Protein AF-A0A1B8QM85-F1 (afdb_monomer_lite)

Radius of gyration: 18.94 Å; chains: 1; bounding box: 43×22×53 Å

Sequence (90 aa):
MLGFLRLVRGFCGLVFALQVLGAFGTLLTLSQVENISPNDEASVFAFIFIKIIFAVIFGFPYFYLRKVINNIHQKQTGDNELLIKSKWAL

Foldseek 3Di:
DLVVLVVLLVVLVVQLVVLVVVLVVLVVVVVPPPDDDPVVVVVSVVVNVVSVVSNCVSVVSNVVSLVVSVVVVCVPPVDPPVLVVPPPVD

pLDDT: mean 70.53, std 10.63, range [42.88, 85.25]

Structure (mmCIF, N/CA/C/O backbone):
data_AF-A0A1B8QM85-F1
#
_entry.id   AF-A0A1B8QM85-F1
#
loop_
_atom_site.group_PDB
_atom_site.id
_atom_site.type_symbol
_atom_site.label_atom_id
_atom_site.label_alt_id
_atom_site.label_comp_id
_atom_site.label_asym_id
_atom_site.label_entity_id
_atom_site.label_seq_id
_atom_site.pdbx_PDB_ins_code
_atom_site.Cartn_x
_atom_site.Cartn_y
_atom_site.Cartn_z
_atom_site.occupancy
_atom_site.B_iso_or_equiv
_atom_site.auth_seq_id
_atom_site.auth_comp_id
_atom_site.auth_asym_id
_atom_site.auth_atom_id
_atom_site.pdbx_PDB_model_num
ATOM 1 N N . MET A 1 1 ? -22.357 1.193 12.738 1.00 60.03 1 MET A N 1
ATOM 2 C CA . MET A 1 1 ? -21.598 2.170 11.917 1.00 60.03 1 MET A CA 1
ATOM 3 C C . MET A 1 1 ? -20.085 1.941 11.973 1.00 60.03 1 MET A C 1
ATOM 5 O O . MET A 1 1 ? -19.505 1.647 10.938 1.00 60.03 1 MET A O 1
ATOM 9 N N . LEU A 1 2 ? -19.450 1.964 13.154 1.00 63.41 2 LEU A N 1
ATOM 10 C CA . LEU A 1 2 ? -17.998 1.735 13.319 1.00 63.41 2 LEU A CA 1
ATOM 11 C C . LEU A 1 2 ? -17.477 0.407 12.726 1.00 63.41 2 LEU A C 1
ATOM 13 O O . LEU A 1 2 ? -16.387 0.386 12.164 1.00 63.41 2 LEU A O 1
ATOM 17 N N . GLY A 1 3 ? -18.255 -0.681 12.798 1.00 68.12 3 GLY A N 1
ATOM 18 C CA . GLY A 1 3 ? -17.883 -1.975 12.205 1.00 68.12 3 GLY A CA 1
ATOM 19 C C . GLY A 1 3 ? -17.729 -1.935 10.678 1.00 68.12 3 GLY A C 1
ATOM 20 O O . GLY A 1 3 ? -16.749 -2.448 10.151 1.00 68.12 3 GLY A O 1
ATOM 21 N N . PHE A 1 4 ? -18.633 -1.244 9.976 1.00 72.88 4 PHE A N 1
ATOM 22 C CA . PHE A 1 4 ? -18.564 -1.077 8.520 1.00 72.88 4 PHE A CA 1
ATOM 23 C C . PHE A 1 4 ? -17.336 -0.253 8.102 1.00 72.88 4 PHE A C 1
ATOM 25 O O . PHE A 1 4 ? -16.594 -0.663 7.218 1.00 72.88 4 PHE A O 1
ATOM 32 N N . LEU A 1 5 ? -17.044 0.850 8.806 1.00 69.38 5 LEU A N 1
ATOM 33 C CA . LEU A 1 5 ? -15.831 1.648 8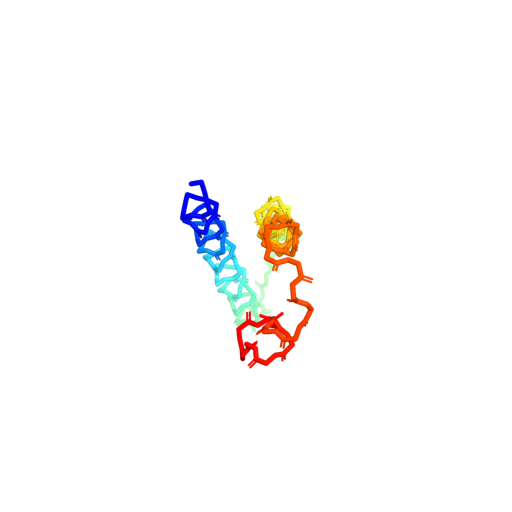.570 1.00 69.38 5 LEU A CA 1
ATOM 34 C C . LEU A 1 5 ? -14.539 0.846 8.809 1.00 69.38 5 LEU A C 1
ATOM 36 O O . LEU A 1 5 ? -13.565 1.021 8.079 1.00 69.38 5 LEU A O 1
ATOM 40 N N . ARG A 1 6 ? -14.515 -0.053 9.804 1.00 72.75 6 ARG A N 1
ATOM 41 C CA . ARG A 1 6 ? -13.370 -0.953 10.036 1.00 72.75 6 ARG A CA 1
ATOM 42 C C . ARG A 1 6 ? -13.197 -1.963 8.899 1.00 72.75 6 ARG A C 1
ATOM 44 O O . ARG A 1 6 ? -12.063 -2.231 8.516 1.00 72.75 6 ARG A O 1
ATOM 51 N N . LEU A 1 7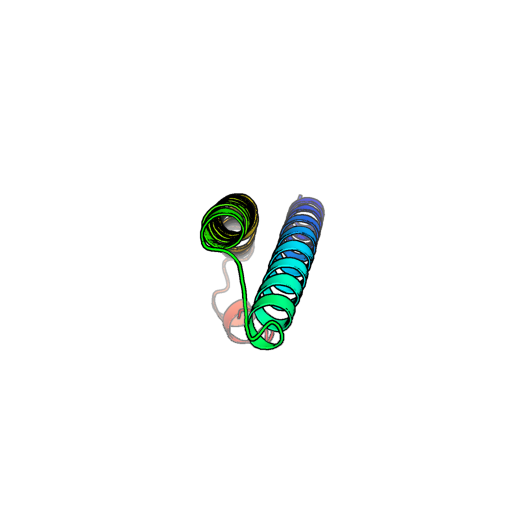 ? -14.296 -2.469 8.341 1.00 77.69 7 LEU A N 1
ATOM 52 C CA . LEU A 1 7 ? -14.287 -3.409 7.217 1.00 77.69 7 LEU A CA 1
ATOM 53 C C . LEU A 1 7 ? -13.785 -2.730 5.932 1.00 77.69 7 LEU A C 1
ATOM 55 O O . LEU A 1 7 ? -12.870 -3.238 5.290 1.00 77.69 7 LEU A O 1
ATOM 59 N N . VAL A 1 8 ? -14.284 -1.527 5.625 1.00 77.81 8 VAL A N 1
ATOM 60 C CA . VAL A 1 8 ? -13.806 -0.716 4.488 1.00 77.81 8 VAL A CA 1
ATOM 61 C C . VAL A 1 8 ? -12.328 -0.348 4.649 1.00 77.81 8 VAL A C 1
ATOM 63 O O . VAL A 1 8 ? -11.567 -0.424 3.683 1.00 77.81 8 VAL A O 1
ATOM 66 N N . ARG A 1 9 ? -11.882 -0.022 5.873 1.00 77.25 9 ARG A N 1
ATOM 67 C CA . ARG A 1 9 ? -10.457 0.184 6.169 1.00 77.25 9 ARG A CA 1
ATOM 68 C C . ARG A 1 9 ? -9.651 -1.092 5.915 1.00 77.25 9 ARG A C 1
ATOM 70 O O . ARG A 1 9 ? -8.623 -1.018 5.254 1.00 77.25 9 ARG A O 1
ATOM 77 N N . GLY A 1 10 ? -10.102 -2.245 6.404 1.00 75.81 10 GLY A N 1
ATOM 78 C CA . GLY A 1 10 ? -9.437 -3.528 6.160 1.00 75.81 10 GLY A CA 1
ATOM 79 C C . GLY A 1 10 ? -9.297 -3.834 4.668 1.00 75.81 10 GLY A C 1
ATOM 80 O O . GLY A 1 10 ? -8.214 -4.192 4.217 1.00 75.81 10 GLY A O 1
ATOM 81 N N . PHE A 1 11 ? -10.354 -3.593 3.891 1.00 83.00 11 PHE A N 1
ATOM 82 C CA . PHE A 1 11 ? -10.351 -3.807 2.445 1.00 83.00 11 PHE A CA 1
ATOM 83 C C . PHE A 1 11 ? -9.383 -2.859 1.717 1.00 83.00 11 PHE A C 1
ATOM 85 O O . PHE A 1 11 ? -8.584 -3.312 0.902 1.00 83.00 11 PHE A O 1
ATOM 92 N N . CYS A 1 12 ? -9.369 -1.566 2.068 1.00 81.25 12 CYS A N 1
ATOM 93 C CA . CYS A 1 12 ? -8.388 -0.616 1.525 1.00 81.25 12 CYS A CA 1
ATOM 94 C C . CYS A 1 12 ? -6.948 -1.011 1.880 1.00 81.25 12 CYS A C 1
ATOM 96 O O . CYS A 1 12 ? -6.066 -0.943 1.028 1.00 81.25 12 CYS A O 1
ATOM 98 N N . GLY A 1 13 ? -6.711 -1.458 3.118 1.00 76.12 13 GLY A N 1
ATOM 99 C CA . GLY A 1 13 ? -5.398 -1.926 3.562 1.00 76.12 13 GLY A CA 1
ATOM 100 C C . GLY A 1 13 ? -4.936 -3.182 2.820 1.00 76.12 13 GLY A C 1
ATOM 101 O O . GLY A 1 13 ? -3.770 -3.275 2.448 1.00 76.12 13 GLY A O 1
ATOM 102 N N . LEU A 1 14 ? -5.850 -4.116 2.544 1.00 83.81 14 LEU A N 1
ATOM 103 C CA . LEU A 1 14 ? -5.563 -5.333 1.782 1.00 83.81 14 LEU A CA 1
ATOM 104 C C . LEU A 1 14 ? -5.218 -5.014 0.323 1.00 83.81 14 LEU A C 1
ATOM 106 O O . LEU A 1 14 ? -4.212 -5.503 -0.189 1.00 83.81 14 LEU A O 1
ATOM 110 N N . VAL A 1 15 ? -6.003 -4.154 -0.334 1.00 82.31 15 VAL A N 1
ATOM 111 C CA . VAL A 1 15 ? -5.718 -3.705 -1.708 1.00 82.31 15 VAL A CA 1
ATOM 112 C C . VAL A 1 15 ? -4.376 -2.971 -1.769 1.00 82.31 15 VAL A C 1
ATOM 114 O O . VAL A 1 15 ? -3.578 -3.228 -2.668 1.00 82.31 15 VAL A O 1
ATOM 117 N N . PHE A 1 16 ? -4.081 -2.119 -0.784 1.00 79.62 16 PHE A N 1
ATOM 118 C CA . PHE A 1 16 ? -2.786 -1.451 -0.669 1.00 79.62 16 PHE A CA 1
ATOM 119 C C . PHE A 1 16 ? -1.631 -2.452 -0.508 1.00 79.62 16 PHE A C 1
ATOM 121 O O . PHE A 1 16 ? -0.642 -2.363 -1.233 1.00 79.62 16 PHE A O 1
ATOM 128 N N . ALA A 1 17 ? -1.768 -3.444 0.377 1.00 80.88 17 ALA A N 1
ATOM 129 C CA . ALA A 1 17 ? -0.750 -4.471 0.589 1.00 80.88 17 ALA A CA 1
ATOM 130 C C . ALA A 1 17 ? -0.472 -5.283 -0.686 1.00 80.88 17 ALA A C 1
ATOM 132 O O . ALA A 1 17 ? 0.690 -5.504 -1.021 1.00 80.88 17 ALA A O 1
ATOM 133 N N . LEU A 1 18 ? -1.511 -5.664 -1.439 1.00 83.75 18 LEU A N 1
ATOM 134 C CA . LEU A 1 18 ? -1.355 -6.348 -2.728 1.00 83.75 18 LEU A CA 1
ATOM 135 C C . LEU A 1 18 ? -0.621 -5.482 -3.762 1.00 83.75 18 LEU A C 1
ATOM 137 O O . LEU A 1 18 ? 0.226 -5.991 -4.498 1.00 83.75 18 LEU A O 1
ATOM 141 N N . GLN A 1 19 ? -0.903 -4.176 -3.808 1.00 80.31 19 GLN A N 1
ATOM 142 C CA . GLN A 1 19 ? -0.201 -3.263 -4.715 1.00 80.31 19 GLN A CA 1
ATOM 143 C C . GLN A 1 19 ? 1.278 -3.117 -4.352 1.00 80.31 19 GLN A C 1
ATOM 145 O O . GLN A 1 19 ? 2.127 -3.188 -5.243 1.00 80.31 19 GLN A O 1
ATOM 150 N N . VAL A 1 20 ? 1.591 -2.986 -3.059 1.00 78.81 20 VAL A N 1
ATOM 151 C CA . VAL A 1 20 ? 2.972 -2.920 -2.556 1.00 78.81 20 VAL A CA 1
ATOM 152 C C . VAL A 1 20 ? 3.720 -4.220 -2.847 1.00 78.81 20 VAL A C 1
ATOM 154 O O . VAL A 1 20 ? 4.831 -4.177 -3.367 1.00 78.81 20 VAL A O 1
ATOM 157 N N . LEU A 1 21 ? 3.106 -5.377 -2.593 1.00 82.62 21 LEU A N 1
ATOM 158 C CA . LEU A 1 21 ? 3.726 -6.679 -2.844 1.00 82.62 21 LEU A CA 1
ATOM 159 C C . LEU A 1 21 ? 4.005 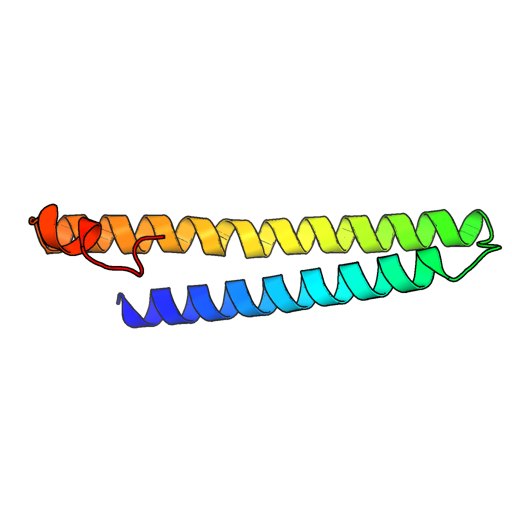-6.890 -4.341 1.00 82.62 21 LEU A C 1
ATOM 161 O O . LEU A 1 21 ? 5.090 -7.327 -4.722 1.00 82.62 21 LEU A O 1
ATOM 165 N N . GLY A 1 22 ? 3.068 -6.482 -5.202 1.00 78.38 22 GLY A N 1
ATOM 166 C CA . GLY A 1 22 ? 3.273 -6.486 -6.648 1.00 78.38 22 GLY A CA 1
ATOM 167 C C . GLY A 1 22 ? 4.337 -5.488 -7.123 1.00 78.38 22 GLY A C 1
ATOM 168 O O . GLY A 1 22 ? 5.015 -5.769 -8.104 1.00 78.38 22 GLY A O 1
ATOM 169 N N . ALA A 1 23 ? 4.498 -4.341 -6.454 1.00 75.38 23 ALA A N 1
ATOM 170 C CA . ALA A 1 23 ? 5.559 -3.374 -6.754 1.00 75.38 23 ALA A CA 1
ATOM 171 C C . ALA A 1 23 ? 6.948 -3.902 -6.346 1.00 75.38 23 ALA A C 1
ATOM 173 O O . ALA A 1 23 ? 7.919 -3.751 -7.090 1.00 75.38 23 ALA A O 1
ATOM 174 N N . PHE A 1 24 ? 7.036 -4.583 -5.201 1.00 78.31 24 PHE A N 1
ATOM 175 C CA . PHE A 1 24 ? 8.254 -5.269 -4.767 1.00 78.31 24 PHE A CA 1
ATOM 176 C C . PHE A 1 24 ? 8.654 -6.393 -5.726 1.00 78.31 24 PHE A C 1
ATOM 178 O O . PHE A 1 24 ? 9.827 -6.499 -6.074 1.00 78.31 24 PHE A O 1
ATOM 185 N N . GLY A 1 25 ? 7.690 -7.185 -6.208 1.00 78.38 25 GLY A N 1
ATOM 186 C CA . GLY A 1 25 ? 7.941 -8.209 -7.227 1.00 78.38 25 GLY A CA 1
ATOM 187 C C . GLY A 1 25 ? 8.540 -7.625 -8.510 1.00 78.38 25 GLY A C 1
ATOM 188 O O . GLY A 1 25 ? 9.536 -8.138 -9.020 1.00 78.38 25 GLY A O 1
ATOM 189 N N . THR A 1 26 ? 8.000 -6.502 -8.998 1.00 73.56 26 THR A N 1
ATOM 190 C CA . THR A 1 26 ? 8.546 -5.820 -10.184 1.00 73.56 26 THR A CA 1
ATOM 191 C C . THR A 1 26 ? 9.947 -5.250 -9.950 1.00 73.56 26 THR A C 1
ATOM 193 O O . THR A 1 26 ? 10.793 -5.368 -10.831 1.00 73.56 26 THR A O 1
ATOM 196 N N . LEU A 1 27 ? 10.230 -4.706 -8.760 1.00 72.56 27 LEU A N 1
ATOM 197 C CA . LEU A 1 27 ? 11.561 -4.196 -8.397 1.00 72.56 27 LEU A CA 1
ATOM 198 C C . LEU A 1 27 ? 12.610 -5.311 -8.275 1.00 72.56 27 LEU A C 1
ATOM 200 O O . LEU A 1 27 ? 13.735 -5.147 -8.739 1.00 72.56 27 LEU A O 1
ATOM 204 N N . LEU A 1 28 ? 12.241 -6.457 -7.697 1.00 75.25 28 LEU A N 1
ATOM 205 C CA . LEU A 1 28 ? 13.110 -7.637 -7.629 1.00 75.25 28 LEU A CA 1
ATOM 206 C C . LEU A 1 28 ? 13.443 -8.167 -9.025 1.00 75.25 28 LEU A C 1
ATOM 208 O O . LEU A 1 28 ? 14.597 -8.477 -9.305 1.00 75.25 28 LEU A O 1
ATOM 212 N N . THR A 1 29 ? 12.450 -8.203 -9.913 1.00 69.56 29 THR A N 1
ATOM 213 C CA . THR A 1 29 ? 12.645 -8.664 -11.293 1.00 69.56 29 THR A CA 1
ATOM 214 C C . THR A 1 29 ? 13.570 -7.711 -12.058 1.00 69.56 29 THR A C 1
ATOM 216 O O . THR A 1 29 ? 14.492 -8.161 -12.725 1.00 69.56 29 THR A O 1
ATOM 219 N N . LEU A 1 30 ? 13.403 -6.396 -11.880 1.00 68.06 30 LEU A N 1
ATOM 220 C CA . LEU A 1 30 ? 14.325 -5.364 -12.377 1.00 68.06 30 LEU A CA 1
ATOM 221 C C . LEU A 1 30 ? 15.763 -5.565 -11.881 1.00 68.06 30 LEU A C 1
ATOM 223 O O . LEU A 1 30 ? 16.700 -5.437 -12.656 1.00 68.06 30 LEU A O 1
ATOM 227 N N . SER A 1 31 ? 15.942 -5.898 -10.598 1.00 67.69 31 SER A N 1
ATOM 228 C CA . SER A 1 31 ? 17.276 -6.053 -9.999 1.00 67.69 31 SER A CA 1
ATOM 229 C C . SER A 1 31 ? 18.044 -7.289 -10.480 1.00 67.69 31 SER A C 1
ATOM 231 O O . SER A 1 31 ? 19.256 -7.360 -10.298 1.00 67.69 31 SER A O 1
ATOM 233 N N . GLN A 1 32 ? 17.349 -8.262 -11.074 1.00 68.00 32 GLN A N 1
ATOM 234 C CA . GLN A 1 32 ? 17.936 -9.510 -11.568 1.00 68.00 32 GLN A CA 1
ATOM 235 C C . GLN A 1 32 ? 18.185 -9.505 -13.081 1.00 68.00 32 GLN A C 1
ATOM 237 O O . GLN A 1 32 ? 18.872 -10.395 -13.581 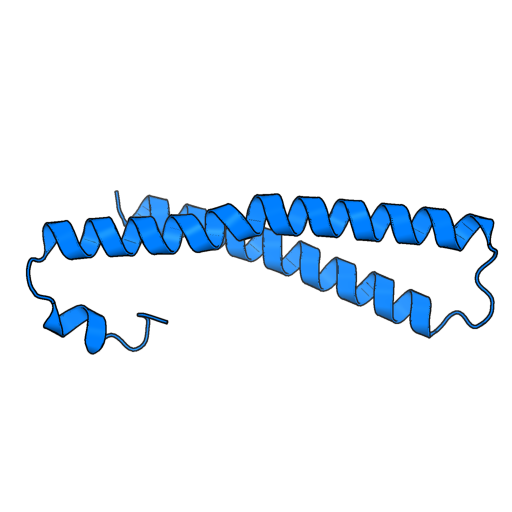1.00 68.00 32 GLN A O 1
ATOM 242 N N . VAL A 1 33 ? 17.645 -8.529 -13.819 1.00 63.00 33 VAL A N 1
ATOM 243 C CA . VAL A 1 33 ? 17.834 -8.429 -15.270 1.00 63.00 33 VAL A CA 1
ATOM 244 C C . VAL A 1 33 ? 18.978 -7.458 -15.551 1.00 63.00 33 VAL A C 1
ATOM 246 O O . VAL A 1 33 ? 18.801 -6.247 -15.580 1.00 63.00 33 VAL A O 1
ATOM 249 N N . GLU A 1 34 ? 20.170 -8.009 -15.772 1.00 59.22 34 GLU A N 1
ATOM 250 C CA . GLU A 1 34 ? 21.414 -7.261 -16.027 1.00 59.22 34 GLU A CA 1
ATOM 251 C C . GLU A 1 34 ? 21.433 -6.538 -17.396 1.00 59.22 34 GLU A C 1
ATOM 253 O O . GLU A 1 34 ? 22.345 -5.774 -17.682 1.00 59.22 34 GLU A O 1
ATOM 258 N N . ASN A 1 35 ? 20.418 -6.734 -18.250 1.00 56.22 35 ASN A N 1
ATOM 259 C CA . ASN A 1 35 ? 20.301 -6.092 -19.565 1.00 56.22 35 ASN A CA 1
ATOM 260 C C . ASN A 1 35 ? 18.836 -5.787 -19.910 1.00 56.22 35 ASN A C 1
ATOM 262 O O . ASN A 1 35 ? 18.204 -6.512 -20.679 1.00 56.22 35 ASN A O 1
ATOM 266 N N . ILE A 1 36 ? 18.274 -4.728 -19.328 1.00 62.47 36 ILE A N 1
ATOM 267 C CA . ILE A 1 36 ? 16.950 -4.237 -19.725 1.00 62.47 36 ILE A CA 1
ATOM 268 C C . ILE A 1 36 ? 17.140 -3.336 -20.944 1.00 62.47 36 ILE A C 1
ATOM 270 O O . ILE A 1 36 ? 17.931 -2.397 -20.925 1.00 62.47 36 ILE A O 1
ATOM 274 N N . SER A 1 37 ? 16.445 -3.650 -22.037 1.00 61.25 37 SER A N 1
ATOM 275 C CA . SER A 1 37 ? 16.430 -2.796 -23.224 1.00 61.25 37 SER A CA 1
ATOM 276 C C . SER A 1 37 ? 15.837 -1.427 -22.853 1.00 61.25 37 SER A C 1
ATOM 278 O O . SER A 1 37 ? 14.835 -1.390 -22.137 1.00 61.25 37 SER A O 1
ATOM 280 N N . PRO A 1 38 ? 16.362 -0.292 -23.347 1.00 62.44 38 PRO A N 1
ATOM 281 C CA . PRO A 1 38 ? 15.859 1.044 -22.990 1.00 62.44 38 PRO A CA 1
ATOM 282 C C . PRO A 1 38 ? 14.364 1.254 -23.309 1.00 62.44 38 PRO A C 1
ATOM 284 O O . PRO A 1 38 ? 13.702 2.084 -22.688 1.00 62.44 38 PRO A O 1
ATOM 287 N N . ASN A 1 39 ? 13.797 0.471 -24.234 1.00 64.19 39 ASN A N 1
ATOM 288 C CA . ASN A 1 39 ? 12.353 0.463 -24.499 1.00 64.19 39 ASN A CA 1
ATOM 289 C C . ASN A 1 39 ? 11.537 -0.232 -23.391 1.00 64.19 39 ASN A C 1
ATOM 291 O O . ASN A 1 39 ? 10.402 0.166 -23.123 1.00 64.19 39 ASN A O 1
ATOM 295 N N . ASP A 1 40 ? 12.110 -1.234 -22.725 1.00 67.12 40 ASP A N 1
ATOM 296 C CA . ASP A 1 40 ? 11.462 -1.953 -21.629 1.00 67.12 40 ASP A CA 1
ATOM 297 C C . ASP A 1 40 ? 11.551 -1.160 -20.319 1.00 67.12 40 ASP A C 1
ATOM 299 O O . ASP A 1 40 ? 10.591 -1.160 -19.547 1.00 67.12 40 ASP A O 1
ATOM 303 N N . GLU A 1 41 ? 12.622 -0.387 -20.104 1.00 68.81 41 GLU A N 1
ATOM 304 C CA . GLU A 1 41 ? 12.769 0.485 -18.927 1.00 68.81 41 GLU A CA 1
ATOM 305 C C . GLU A 1 41 ? 11.604 1.475 -18.785 1.00 68.81 41 GLU A C 1
ATOM 307 O O . GLU A 1 41 ? 11.031 1.614 -17.701 1.00 68.81 41 GLU A O 1
ATOM 312 N N . ALA A 1 42 ? 11.193 2.112 -19.889 1.00 72.81 42 ALA A N 1
ATOM 313 C CA . ALA A 1 42 ? 10.072 3.050 -19.901 1.00 72.81 42 ALA A CA 1
ATOM 314 C C . ALA A 1 42 ? 8.739 2.371 -19.538 1.00 72.81 42 ALA A C 1
ATOM 316 O O . ALA A 1 42 ? 7.928 2.934 -18.795 1.00 72.81 42 ALA A O 1
ATOM 317 N N . SER A 1 43 ? 8.521 1.144 -20.022 1.00 75.69 43 SER A N 1
ATOM 318 C CA . SER A 1 43 ? 7.310 0.370 -19.730 1.00 75.69 43 SER A CA 1
ATOM 319 C C . SER A 1 43 ? 7.228 -0.025 -18.253 1.00 75.69 43 SER A C 1
ATOM 321 O O . SER A 1 43 ? 6.170 0.094 -17.627 1.00 75.69 43 SER A O 1
ATOM 323 N N . VAL A 1 44 ? 8.361 -0.406 -17.660 1.00 74.19 44 VAL A N 1
ATOM 324 C CA . VAL A 1 44 ? 8.435 -0.783 -16.250 1.00 74.19 44 VAL A CA 1
ATOM 325 C C . VAL A 1 44 ? 8.278 0.447 -15.354 1.00 74.19 44 VAL A C 1
ATOM 327 O O . VAL A 1 44 ? 7.538 0.390 -14.368 1.00 74.19 44 VAL A O 1
ATOM 330 N N . PHE A 1 45 ? 8.873 1.585 -15.726 1.00 74.75 45 PHE A N 1
ATOM 331 C CA . PHE A 1 45 ? 8.664 2.854 -15.024 1.00 74.75 45 PHE A CA 1
ATOM 332 C C . PHE A 1 45 ? 7.196 3.290 -15.047 1.00 74.75 45 PHE A C 1
ATOM 334 O O . PHE A 1 45 ? 6.658 3.682 -14.008 1.00 74.75 45 PHE A O 1
ATOM 341 N N . ALA A 1 46 ? 6.518 3.165 -16.192 1.00 79.44 46 ALA A N 1
ATOM 342 C CA . ALA A 1 46 ? 5.087 3.446 -16.297 1.00 79.44 46 ALA A CA 1
ATOM 343 C C . ALA A 1 46 ? 4.259 2.520 -15.387 1.00 79.44 46 ALA A C 1
ATOM 345 O O . ALA A 1 46 ? 3.347 2.980 -14.693 1.00 79.44 46 ALA A O 1
ATOM 346 N N . PHE A 1 47 ? 4.609 1.232 -15.321 1.00 79.81 47 PHE A N 1
ATOM 347 C CA . PHE A 1 47 ? 3.932 0.261 -14.460 1.00 79.81 47 PHE A CA 1
ATOM 348 C C . PHE A 1 47 ? 4.118 0.572 -12.966 1.00 79.81 47 PHE A C 1
ATOM 350 O O . PHE A 1 47 ? 3.159 0.510 -12.190 1.00 79.81 47 PHE A O 1
ATOM 357 N N . ILE A 1 48 ? 5.330 0.962 -12.561 1.00 79.50 48 ILE A N 1
ATOM 358 C CA . ILE A 1 48 ? 5.634 1.405 -11.193 1.00 79.50 48 ILE A CA 1
ATOM 359 C C . ILE A 1 48 ? 4.858 2.684 -10.864 1.00 79.50 48 ILE A C 1
ATOM 361 O O . ILE A 1 48 ? 4.253 2.773 -9.796 1.00 79.50 48 ILE A O 1
ATOM 365 N N . PHE A 1 49 ? 4.806 3.647 -11.784 1.00 82.25 49 PHE A N 1
ATOM 366 C CA . PHE A 1 49 ? 4.090 4.906 -11.578 1.00 82.25 49 PHE A CA 1
ATOM 367 C C . PHE A 1 49 ? 2.586 4.683 -11.375 1.00 82.25 49 PHE A C 1
ATOM 369 O O . PHE A 1 49 ? 1.996 5.208 -10.428 1.00 82.25 49 PHE A O 1
ATOM 376 N N . ILE A 1 50 ? 1.973 3.824 -12.194 1.00 83.94 50 ILE A N 1
ATOM 377 C CA . ILE A 1 50 ? 0.571 3.413 -12.035 1.00 83.94 50 ILE A CA 1
ATOM 378 C C . ILE A 1 50 ? 0.359 2.736 -10.674 1.00 83.94 50 ILE A C 1
ATOM 380 O O . ILE A 1 50 ? -0.590 3.072 -9.961 1.00 83.94 50 ILE A O 1
ATOM 384 N N . LYS A 1 51 ? 1.256 1.830 -10.263 1.00 78.75 51 LYS A N 1
ATOM 385 C CA . LYS A 1 51 ? 1.188 1.184 -8.941 1.00 78.75 51 LYS A CA 1
ATOM 386 C C . LYS A 1 51 ? 1.288 2.187 -7.793 1.00 78.75 51 LYS A C 1
ATOM 388 O O . LYS A 1 51 ? 0.542 2.046 -6.826 1.00 78.75 51 LYS A O 1
ATOM 393 N N . ILE A 1 52 ? 2.140 3.208 -7.901 1.00 80.94 52 ILE A N 1
ATOM 394 C CA . ILE A 1 52 ? 2.244 4.291 -6.911 1.00 80.94 52 ILE A CA 1
ATOM 395 C C . ILE A 1 52 ? 0.935 5.081 -6.843 1.00 80.94 52 ILE A C 1
ATOM 397 O O . ILE A 1 52 ? 0.431 5.316 -5.746 1.00 80.94 52 ILE A O 1
ATOM 401 N N . ILE A 1 53 ? 0.337 5.436 -7.984 1.00 85.25 53 ILE A N 1
ATOM 402 C CA . ILE A 1 53 ? -0.956 6.135 -8.020 1.00 85.25 53 ILE A CA 1
ATOM 403 C C . ILE A 1 53 ? -2.033 5.305 -7.316 1.00 85.25 53 ILE A C 1
ATOM 405 O O . ILE A 1 53 ? -2.722 5.815 -6.433 1.00 85.25 53 ILE A O 1
ATOM 409 N N . PHE A 1 54 ? -2.150 4.016 -7.640 1.00 80.00 54 PHE A N 1
ATOM 410 C CA . PHE A 1 54 ? -3.102 3.126 -6.972 1.00 80.00 54 PHE A CA 1
ATOM 411 C C . PHE A 1 54 ? -2.807 2.972 -5.476 1.00 80.00 54 PHE A C 1
ATOM 413 O O . PHE A 1 54 ? -3.730 2.993 -4.660 1.00 80.00 54 PHE A O 1
ATOM 420 N N . ALA A 1 55 ? -1.536 2.872 -5.093 1.00 77.50 55 ALA A N 1
ATOM 421 C CA . ALA A 1 55 ? -1.128 2.822 -3.696 1.00 77.50 55 ALA A CA 1
ATOM 422 C C . ALA A 1 55 ? -1.512 4.109 -2.947 1.00 77.50 55 ALA A C 1
ATOM 424 O O . ALA A 1 55 ? -1.976 4.033 -1.813 1.00 77.50 55 ALA A O 1
ATOM 425 N N . VAL A 1 56 ? -1.411 5.284 -3.570 1.00 81.00 56 VAL A N 1
ATOM 426 C CA . VAL A 1 56 ? -1.872 6.548 -2.975 1.00 81.00 56 VAL A CA 1
ATOM 427 C C . VAL A 1 56 ? -3.398 6.585 -2.891 1.00 81.00 56 VAL A C 1
ATOM 429 O O . VAL A 1 56 ? -3.934 6.881 -1.825 1.00 81.00 56 VAL A O 1
ATOM 432 N N . ILE A 1 57 ? -4.108 6.218 -3.962 1.00 84.06 57 ILE A N 1
ATOM 433 C CA . ILE A 1 57 ? -5.579 6.223 -4.005 1.00 84.06 57 ILE A CA 1
ATOM 434 C C . ILE A 1 57 ? -6.182 5.298 -2.946 1.00 84.06 57 ILE A C 1
ATOM 436 O O . ILE A 1 57 ? -7.209 5.6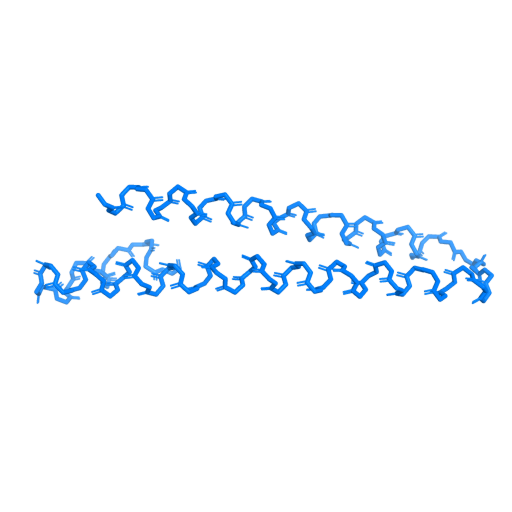50 -2.381 1.00 84.06 57 ILE A O 1
ATOM 440 N N . PHE A 1 58 ? -5.571 4.147 -2.651 1.00 78.94 58 PHE A N 1
ATOM 441 C CA . PHE A 1 58 ? -6.075 3.207 -1.638 1.00 78.94 58 PHE A CA 1
ATOM 442 C C . PHE A 1 58 ? -5.425 3.375 -0.257 1.00 78.94 58 PHE A C 1
ATOM 444 O O . PHE A 1 58 ? -6.063 3.116 0.769 1.00 78.94 58 PHE A O 1
ATOM 451 N N . GLY A 1 59 ? -4.194 3.879 -0.199 1.00 75.75 59 GLY A N 1
ATOM 452 C CA . GLY A 1 59 ? -3.490 4.188 1.042 1.00 75.75 59 GLY A CA 1
ATOM 453 C C . GLY A 1 59 ? -4.057 5.424 1.740 1.00 75.75 59 GLY A C 1
ATOM 454 O O . GLY A 1 59 ? -4.262 5.408 2.954 1.00 75.75 59 GLY A O 1
ATOM 455 N N . PHE A 1 60 ? -4.394 6.480 0.996 1.00 78.44 60 PHE A N 1
ATOM 456 C CA . PHE A 1 60 ? -4.932 7.710 1.583 1.00 78.44 60 PHE A CA 1
ATOM 457 C C . PHE A 1 60 ? -6.272 7.482 2.314 1.00 78.44 60 PHE A C 1
ATOM 459 O O . PHE A 1 60 ? -6.381 7.878 3.477 1.00 78.44 60 PHE A O 1
ATOM 466 N N . PRO A 1 61 ? -7.258 6.760 1.739 1.00 76.62 61 PRO A N 1
ATOM 467 C CA . PRO A 1 61 ? -8.468 6.351 2.443 1.00 76.62 61 PRO A CA 1
ATOM 468 C C . PRO A 1 61 ? -8.173 5.470 3.651 1.00 76.62 61 PRO A C 1
ATOM 470 O O . PRO A 1 61 ? -8.825 5.633 4.674 1.00 76.62 61 PRO A O 1
ATOM 473 N N . TYR A 1 62 ? -7.185 4.574 3.594 1.00 76.94 62 TYR A N 1
ATOM 474 C CA . TYR A 1 62 ? -6.830 3.733 4.739 1.00 76.94 62 TYR A CA 1
ATOM 475 C C . TYR A 1 62 ? -6.422 4.568 5.969 1.00 76.94 62 TYR A C 1
ATOM 477 O O . TYR A 1 62 ? -6.959 4.372 7.068 1.00 76.94 62 TYR A O 1
ATOM 485 N N . PHE A 1 63 ? -5.529 5.545 5.781 1.00 74.31 63 PHE A N 1
ATOM 486 C CA . PHE A 1 63 ? -5.109 6.460 6.850 1.00 74.31 63 PHE A CA 1
ATOM 487 C C . PHE A 1 63 ? -6.216 7.449 7.240 1.00 74.31 63 PHE A C 1
ATOM 489 O O . PHE A 1 63 ? -6.411 7.738 8.425 1.00 74.31 63 PHE A O 1
ATOM 496 N N . TYR A 1 64 ? -6.988 7.930 6.266 1.00 76.50 64 TYR A N 1
ATOM 497 C CA . TYR A 1 64 ? -8.094 8.850 6.507 1.00 76.50 64 TYR A CA 1
ATOM 498 C C . TYR A 1 64 ? -9.224 8.188 7.308 1.00 76.50 64 TYR A C 1
ATOM 500 O O . TYR A 1 64 ? -9.655 8.734 8.326 1.00 76.50 64 TYR A O 1
ATOM 508 N N . LEU A 1 65 ? -9.649 6.974 6.937 1.00 73.88 65 LEU A N 1
ATOM 509 C CA . LEU A 1 65 ? -10.669 6.214 7.663 1.00 73.88 65 LEU A CA 1
ATOM 510 C C . LEU A 1 65 ? -10.231 5.914 9.095 1.00 73.88 65 LEU A C 1
ATOM 512 O O . LEU A 1 65 ? -11.066 5.942 9.995 1.00 73.88 65 LEU A O 1
ATOM 516 N N . ARG A 1 66 ? -8.936 5.683 9.344 1.00 74.06 66 ARG A N 1
ATOM 517 C CA . ARG A 1 66 ? -8.420 5.570 10.714 1.00 74.06 66 ARG A CA 1
ATOM 518 C C . ARG A 1 66 ? -8.665 6.847 11.518 1.00 74.06 66 ARG A C 1
ATOM 520 O O . ARG A 1 66 ? -9.182 6.760 12.631 1.00 74.06 66 ARG A O 1
ATOM 527 N N . LYS A 1 67 ? -8.325 8.016 10.967 1.00 74.25 67 LYS A N 1
ATOM 528 C CA . LYS A 1 67 ? -8.539 9.311 11.635 1.00 74.25 67 LYS A CA 1
ATOM 529 C C . LYS A 1 67 ? -10.025 9.568 11.885 1.00 74.25 67 LYS A C 1
ATOM 531 O O . LYS A 1 67 ? -10.395 10.005 12.969 1.00 74.25 67 LYS A O 1
ATOM 536 N N . VAL A 1 68 ? -10.881 9.232 10.920 1.00 76.81 68 VAL A N 1
ATOM 537 C CA . VAL A 1 68 ? -12.341 9.353 11.049 1.00 76.81 68 VAL A CA 1
ATOM 538 C C . VAL A 1 68 ? -12.890 8.412 12.123 1.00 76.81 68 VAL A C 1
ATOM 540 O O . VAL A 1 68 ? -13.655 8.859 12.973 1.00 76.81 68 VAL A O 1
ATOM 543 N N . ILE A 1 69 ? -12.470 7.142 12.147 1.00 74.75 69 ILE A N 1
ATOM 544 C CA . ILE A 1 69 ? -12.864 6.177 13.1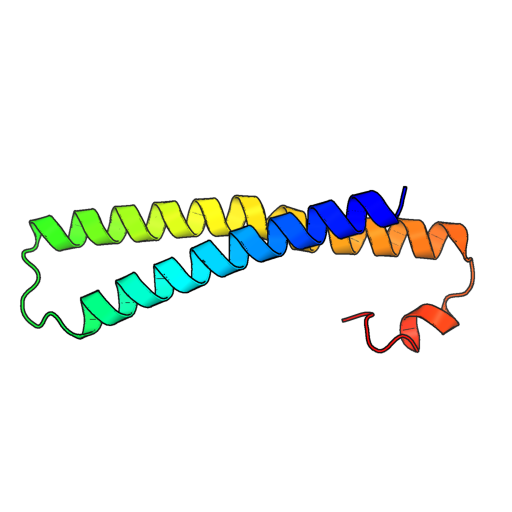86 1.00 74.75 69 ILE A CA 1
ATOM 545 C C . ILE A 1 69 ? -12.455 6.685 14.573 1.00 74.75 69 ILE A C 1
ATOM 547 O O . ILE A 1 69 ? -13.288 6.684 15.477 1.00 74.75 69 ILE A O 1
ATOM 551 N N . ASN A 1 70 ? -11.214 7.154 14.735 1.00 72.94 70 ASN A N 1
ATOM 552 C CA . ASN A 1 70 ? -10.737 7.682 16.014 1.00 72.94 70 ASN A CA 1
ATOM 553 C C . ASN A 1 70 ? -11.492 8.950 16.429 1.00 72.94 70 ASN A C 1
ATOM 555 O O . ASN A 1 70 ? -11.897 9.045 17.582 1.00 72.94 70 ASN A O 1
ATOM 559 N N . ASN A 1 71 ? -11.756 9.878 15.503 1.00 71.38 71 ASN A N 1
ATOM 560 C CA . ASN A 1 71 ? -12.533 11.088 15.788 1.00 71.38 71 ASN A CA 1
ATOM 561 C C . ASN A 1 71 ? -13.976 10.769 16.200 1.00 71.38 71 ASN A C 1
ATOM 563 O O . ASN A 1 71 ? -14.500 11.383 17.126 1.00 71.38 71 ASN A O 1
ATOM 567 N N . ILE A 1 72 ? -14.631 9.818 15.527 1.00 72.25 72 ILE A N 1
ATOM 568 C CA . ILE A 1 72 ? -15.991 9.388 15.885 1.00 72.25 72 ILE A CA 1
ATOM 569 C C . ILE A 1 72 ? -15.984 8.717 17.260 1.00 72.25 72 ILE A C 1
ATOM 571 O O . ILE A 1 72 ? -16.862 8.988 18.072 1.00 72.25 72 ILE A O 1
ATOM 575 N N . HIS A 1 73 ? -14.984 7.880 17.542 1.00 66.25 73 HIS A N 1
ATOM 576 C CA . HIS A 1 73 ? -14.878 7.199 18.827 1.00 66.25 73 HIS A CA 1
ATOM 577 C C . HIS A 1 73 ? -14.587 8.177 19.976 1.00 66.25 73 HIS A C 1
ATOM 579 O O . HIS A 1 73 ? -15.256 8.118 21.000 1.00 66.25 73 HIS A O 1
ATOM 585 N N . GLN A 1 74 ? -13.682 9.143 19.786 1.00 65.25 74 GLN A N 1
ATOM 586 C CA . GLN A 1 74 ? -13.430 10.209 20.765 1.00 65.25 74 GLN A CA 1
ATOM 587 C C . GLN A 1 74 ? -14.681 11.048 21.046 1.00 65.25 74 GLN A C 1
ATOM 589 O O . GLN A 1 74 ? -14.976 11.343 22.200 1.00 65.25 74 GLN A O 1
ATOM 594 N N . LYS A 1 75 ? -15.450 11.390 20.004 1.00 65.44 75 LYS A N 1
ATOM 595 C CA . LYS A 1 75 ? -16.700 12.148 20.159 1.00 65.44 75 LYS A CA 1
ATOM 596 C C . LYS A 1 75 ? -17.794 11.380 20.903 1.00 65.44 75 LYS A C 1
ATOM 598 O O . LYS A 1 75 ? -18.640 12.018 21.516 1.00 65.44 75 LYS A O 1
ATOM 603 N N . GLN A 1 76 ? -17.810 10.050 20.823 1.00 63.38 76 GLN A N 1
ATOM 604 C CA . GLN A 1 76 ? -18.836 9.235 21.478 1.00 63.38 76 GLN A CA 1
ATOM 605 C C . GLN A 1 76 ? -18.502 8.885 22.927 1.00 63.38 76 GLN A C 1
ATOM 607 O O . GLN A 1 76 ? -19.427 8.726 23.717 1.00 63.38 76 GLN A O 1
ATOM 612 N N . THR A 1 77 ? -17.221 8.758 23.276 1.00 59.62 77 THR A N 1
ATOM 613 C CA . THR A 1 77 ? -16.840 8.207 24.585 1.00 59.62 77 THR A CA 1
ATOM 614 C C . THR A 1 77 ? -16.424 9.271 25.602 1.00 59.62 77 THR A C 1
ATOM 616 O O . THR A 1 77 ? -16.447 8.970 26.785 1.00 59.62 77 THR A O 1
ATOM 619 N N . GLY A 1 78 ? -16.073 10.503 25.204 1.00 53.66 78 GLY A N 1
ATOM 620 C CA . GLY A 1 78 ? -15.729 11.603 26.132 1.00 53.66 78 GLY A CA 1
ATOM 621 C C . GLY A 1 78 ? -14.453 11.402 26.973 1.00 53.66 78 GLY A C 1
ATOM 622 O O . GLY A 1 78 ? -13.816 12.378 27.356 1.00 53.66 78 GLY A O 1
ATOM 623 N N . ASP A 1 79 ? -14.030 10.157 27.192 1.00 52.97 79 ASP A N 1
ATOM 624 C CA . ASP A 1 79 ? -12.859 9.779 27.970 1.00 52.97 79 ASP A CA 1
ATOM 625 C C . ASP A 1 79 ? -11.619 9.649 27.085 1.00 52.97 79 ASP A C 1
ATOM 627 O O . ASP A 1 79 ? -11.432 8.692 26.324 1.00 52.97 79 ASP A O 1
ATOM 631 N N . ASN A 1 80 ? -10.729 10.629 27.226 1.00 54.16 80 ASN A N 1
ATOM 632 C CA . ASN A 1 80 ? -9.412 10.659 26.593 1.00 54.16 80 ASN A CA 1
ATOM 633 C C . ASN A 1 80 ? -8.461 9.549 27.095 1.00 54.16 80 ASN A C 1
ATOM 635 O O . ASN A 1 80 ? -7.456 9.276 26.438 1.00 54.16 80 ASN A O 1
ATOM 639 N N . GLU A 1 81 ? -8.748 8.874 28.214 1.00 53.03 81 GLU A N 1
ATOM 640 C CA . GLU A 1 81 ? -7.798 7.933 28.833 1.00 53.03 81 GLU A CA 1
ATOM 641 C C . GLU A 1 81 ? -7.767 6.531 28.199 1.00 53.03 81 GLU A C 1
ATOM 643 O O . GLU A 1 81 ? -6.705 5.903 28.127 1.00 53.03 81 GLU A O 1
ATOM 648 N N . LEU A 1 82 ? -8.894 6.019 27.695 1.00 51.34 82 LEU A N 1
ATOM 649 C CA . LEU A 1 82 ? -8.970 4.629 27.211 1.00 51.34 82 LEU A CA 1
ATOM 650 C C . LEU A 1 82 ? -8.332 4.430 25.827 1.00 51.34 82 LEU A C 1
ATOM 652 O O . LEU A 1 82 ? -7.812 3.351 25.533 1.00 51.34 82 LEU A O 1
ATOM 656 N N . LEU A 1 83 ? -8.302 5.471 24.990 1.00 50.47 83 LEU A N 1
ATOM 657 C CA . LEU A 1 83 ? -7.648 5.417 23.678 1.00 50.47 83 LEU A CA 1
ATOM 658 C C . LEU A 1 83 ? -6.119 5.520 23.774 1.00 50.47 83 LEU A C 1
ATOM 660 O O . LEU A 1 83 ? -5.442 4.863 22.990 1.00 50.47 83 LEU A O 1
ATOM 664 N N . ILE A 1 84 ? -5.572 6.253 24.751 1.00 52.38 84 ILE A N 1
ATOM 665 C CA . ILE A 1 84 ? -4.118 6.304 25.011 1.00 52.38 84 ILE A CA 1
ATOM 666 C C . ILE A 1 84 ? -3.608 4.945 25.526 1.00 52.38 84 ILE A C 1
ATOM 668 O O . ILE A 1 84 ? -2.502 4.528 25.187 1.00 52.38 84 ILE A O 1
ATOM 672 N N . LYS A 1 85 ? -4.428 4.210 26.293 1.00 47.09 85 LYS A N 1
ATOM 673 C CA . LYS A 1 85 ? -4.100 2.858 26.787 1.00 47.09 85 LYS A CA 1
ATOM 674 C C . LYS A 1 85 ? -4.321 1.735 25.771 1.00 47.09 85 LYS A C 1
ATOM 676 O O . LYS A 1 85 ? -3.794 0.636 25.946 1.00 47.09 85 LYS A O 1
ATOM 681 N N . SER A 1 86 ? -5.094 1.971 24.716 1.00 49.62 86 SER A N 1
ATOM 682 C CA . SER A 1 86 ? -5.332 0.966 23.684 1.00 49.62 86 SER A CA 1
ATOM 683 C C . SER A 1 86 ? -4.069 0.789 22.837 1.00 49.62 86 SER A C 1
ATOM 685 O O . SER A 1 86 ? -3.750 1.624 21.995 1.00 49.62 86 SER A O 1
ATOM 687 N N . LYS A 1 87 ? -3.395 -0.358 22.997 1.00 51.09 87 LYS A N 1
ATOM 688 C CA . LYS A 1 87 ? -2.242 -0.829 22.192 1.00 51.09 87 LYS A CA 1
ATOM 689 C C . LYS A 1 87 ? -2.456 -0.792 20.665 1.00 51.09 87 LYS A C 1
ATOM 691 O O . LYS A 1 87 ? -1.511 -0.970 19.909 1.00 51.09 87 LYS A O 1
ATOM 696 N N . TRP A 1 88 ? -3.694 -0.569 20.229 1.00 48.66 88 TRP A N 1
ATOM 697 C CA . TRP A 1 88 ? -4.143 -0.489 18.840 1.00 48.66 88 TRP A CA 1
ATOM 698 C C . TRP A 1 88 ? -4.386 0.952 18.361 1.00 48.66 88 TRP A C 1
ATOM 700 O O . TRP A 1 88 ? -4.941 1.161 17.283 1.00 48.66 88 TRP A O 1
ATOM 710 N N . ALA A 1 89 ? -4.030 1.956 19.172 1.00 45.25 89 ALA A N 1
ATOM 711 C CA . ALA A 1 89 ? -4.145 3.371 18.821 1.00 45.25 89 ALA A CA 1
ATOM 712 C C . ALA A 1 89 ? -3.061 3.850 17.835 1.00 45.25 89 ALA A C 1
ATOM 714 O O . ALA A 1 89 ? -3.164 4.970 17.328 1.00 45.25 89 ALA A O 1
ATOM 715 N N . LEU A 1 90 ? -2.083 2.999 17.502 1.00 42.88 90 LEU A N 1
ATOM 716 C CA . LEU A 1 90 ? -1.040 3.222 16.494 1.00 42.88 90 LEU A CA 1
ATOM 717 C C . LEU A 1 90 ? -1.351 2.596 15.125 1.00 42.88 90 LEU A C 1
ATOM 719 O O . LEU A 1 90 ? -2.192 1.685 15.027 1.00 42.88 90 LEU A O 1
#

Secondary structure (DSSP, 8-state):
-HHHHHHHHHHHHHHHHHHHHHHHHHHHHHHH-S---HHHHHHHHHHHHHHHHHHHHHHHHHHHHHHHHHHHHHHHH--HHHHHH-TT--

Organism: Moraxella nonliquefaciens (NCBI:txid478)